Protein AF-A0A938S5Z9-F1 (afdb_monomer)

pLDDT: mean 82.94, std 13.96, range [39.62, 97.19]

Mean predicted aligned error: 6.92 Å

Sequence (128 aa):
MVREAGSERGPRAFHSGWMPPHPTFFCWRALYDEFGGFDPRYRIAGDFEFMLRLIERHGIRVRYVPRPFVRMRVGGRANTLRGIIQGNREIVHAFRANGLEFSSRFFCTKLVRKLRQLVWRPSLNVLP

Structure (mmCIF, N/CA/C/O backbone):
data_AF-A0A938S5Z9-F1
#
_entry.id   AF-A0A938S5Z9-F1
#
loop_
_atom_site.group_PDB
_atom_site.id
_atom_site.type_symbol
_atom_site.label_atom_id
_atom_site.label_alt_id
_atom_site.label_comp_id
_atom_site.label_asym_id
_atom_site.label_entity_id
_atom_site.label_seq_id
_atom_site.pdbx_PDB_ins_code
_atom_site.Cartn_x
_atom_site.Cartn_y
_atom_site.Cartn_z
_atom_site.occupancy
_atom_site.B_iso_or_equiv
_atom_site.auth_seq_id
_atom_site.auth_comp_id
_atom_site.auth_asym_id
_atom_site.auth_atom_id
_atom_site.pdbx_PDB_model_num
ATOM 1 N N . MET A 1 1 ? 15.753 -0.647 -14.477 1.00 39.62 1 MET A N 1
ATOM 2 C CA . MET A 1 1 ? 14.807 -1.683 -14.006 1.00 39.62 1 MET A CA 1
ATOM 3 C C . MET A 1 1 ? 14.863 -1.690 -12.491 1.00 39.62 1 MET A C 1
ATOM 5 O O . MET A 1 1 ? 15.902 -2.047 -11.951 1.00 39.62 1 MET A O 1
ATOM 9 N N . VAL A 1 2 ? 13.815 -1.214 -11.818 1.00 43.62 2 VAL A N 1
ATOM 10 C CA . VAL A 1 2 ? 13.727 -1.324 -10.355 1.00 43.62 2 VAL A CA 1
ATOM 11 C C . VAL A 1 2 ? 13.347 -2.772 -10.058 1.00 43.62 2 VAL A C 1
ATOM 13 O O . VAL A 1 2 ? 12.336 -3.250 -10.565 1.00 43.62 2 VAL A O 1
ATOM 16 N N . ARG A 1 3 ? 14.210 -3.494 -9.341 1.00 52.16 3 ARG A N 1
ATOM 17 C CA . ARG A 1 3 ? 13.968 -4.876 -8.919 1.00 52.16 3 ARG A CA 1
ATOM 18 C C . ARG A 1 3 ? 13.476 -4.831 -7.482 1.00 52.16 3 ARG A C 1
ATOM 20 O O . ARG A 1 3 ? 14.231 -4.447 -6.592 1.00 52.16 3 ARG A O 1
ATOM 27 N N . GLU A 1 4 ? 12.219 -5.184 -7.262 1.00 55.84 4 GLU A N 1
ATOM 28 C CA . GLU A 1 4 ? 11.678 -5.344 -5.916 1.00 55.84 4 GLU A CA 1
ATOM 29 C C . GLU A 1 4 ? 11.596 -6.833 -5.605 1.00 55.84 4 GLU A C 1
ATOM 31 O O . GLU A 1 4 ? 10.858 -7.571 -6.251 1.00 55.84 4 GLU A O 1
ATOM 36 N N . ALA A 1 5 ? 12.392 -7.283 -4.633 1.00 56.00 5 ALA A N 1
ATOM 37 C CA . ALA A 1 5 ? 12.198 -8.598 -4.045 1.00 56.00 5 ALA A CA 1
ATOM 38 C C . ALA A 1 5 ? 10.862 -8.576 -3.291 1.00 56.00 5 ALA A C 1
ATOM 40 O O . ALA A 1 5 ? 10.715 -7.850 -2.300 1.00 56.00 5 ALA A O 1
ATOM 41 N N . GLY A 1 6 ? 9.882 -9.334 -3.782 1.00 60.97 6 GLY A N 1
ATOM 42 C CA . GLY A 1 6 ? 8.685 -9.618 -3.004 1.00 60.97 6 GLY A CA 1
ATOM 43 C C . GLY A 1 6 ? 9.061 -10.449 -1.778 1.00 60.97 6 GLY A C 1
ATOM 44 O O . GLY A 1 6 ? 10.019 -11.217 -1.793 1.00 60.97 6 GLY A O 1
ATOM 45 N N . SER A 1 7 ? 8.347 -10.238 -0.679 1.00 65.94 7 SER A N 1
ATOM 46 C CA . SER A 1 7 ? 8.453 -11.071 0.521 1.00 65.94 7 SER A CA 1
ATOM 47 C C . SER A 1 7 ? 7.062 -11.223 1.101 1.00 65.94 7 SER A C 1
ATOM 49 O O . SER A 1 7 ? 6.287 -10.266 1.065 1.00 65.94 7 SER A O 1
ATOM 51 N N . GLU A 1 8 ? 6.757 -12.407 1.619 1.00 77.31 8 GLU A N 1
ATOM 52 C CA . GLU A 1 8 ? 5.574 -12.624 2.449 1.00 77.31 8 GLU A CA 1
ATOM 53 C C . GLU A 1 8 ? 5.782 -11.883 3.752 1.00 77.31 8 GLU A C 1
ATOM 55 O O . GLU A 1 8 ? 6.812 -12.053 4.409 1.00 77.31 8 GLU A O 1
ATOM 60 N N . ARG A 1 9 ? 4.824 -11.038 4.119 1.00 76.69 9 ARG A N 1
ATOM 61 C CA . ARG A 1 9 ? 4.812 -10.424 5.437 1.00 76.69 9 ARG A CA 1
ATOM 62 C C . ARG A 1 9 ? 3.389 -10.379 5.956 1.00 76.69 9 ARG A C 1
ATOM 64 O O . ARG A 1 9 ? 2.446 -10.203 5.189 1.00 76.69 9 ARG A O 1
ATOM 71 N N . GLY A 1 10 ? 3.271 -10.591 7.258 1.00 70.00 10 GLY A N 1
ATOM 72 C CA . GLY A 1 10 ? 2.006 -10.510 7.968 1.00 70.00 10 GLY A CA 1
ATOM 73 C C . GLY A 1 10 ? 1.666 -9.083 8.404 1.00 70.00 10 GLY A C 1
ATOM 74 O O . GLY A 1 10 ? 2.331 -8.126 7.991 1.00 70.00 10 GLY A O 1
ATOM 75 N N . PRO A 1 11 ? 0.663 -8.957 9.284 1.00 71.50 11 PRO A N 1
ATOM 76 C CA . PRO A 1 11 ? 0.295 -7.693 9.906 1.00 71.50 11 PRO A CA 1
ATOM 77 C C . PRO A 1 11 ? 1.493 -7.002 10.582 1.00 71.50 11 PRO A C 1
ATOM 79 O O . PRO A 1 11 ? 2.442 -7.649 11.029 1.00 71.50 11 PRO A O 1
ATOM 82 N N . ARG A 1 12 ? 1.435 -5.676 10.677 1.00 82.31 12 ARG A N 1
ATOM 83 C CA . ARG A 1 12 ? 2.447 -4.686 11.085 1.00 82.31 12 ARG A CA 1
ATOM 84 C C . ARG A 1 12 ? 3.555 -4.407 10.074 1.00 82.31 12 ARG A C 1
ATOM 86 O O . ARG A 1 12 ? 4.331 -3.463 10.261 1.00 82.31 12 ARG A O 1
ATOM 93 N N . ALA A 1 13 ? 3.652 -5.174 8.995 1.00 82.56 13 ALA A N 1
ATOM 94 C CA . ALA A 1 13 ? 4.693 -4.977 7.999 1.00 82.56 13 ALA A CA 1
ATOM 95 C C . ALA A 1 13 ? 4.572 -3.625 7.284 1.00 82.56 13 ALA A C 1
ATOM 97 O O . ALA A 1 13 ? 5.600 -2.983 7.029 1.00 82.56 13 ALA A O 1
ATOM 98 N N . PHE A 1 14 ? 3.355 -3.142 7.025 1.00 86.25 14 PHE A N 1
ATOM 99 C CA . PHE A 1 14 ? 3.141 -1.849 6.377 1.00 86.25 14 PHE A CA 1
ATOM 100 C C . PHE A 1 14 ? 3.679 -0.694 7.222 1.00 86.25 14 PHE A C 1
ATOM 102 O O . PHE A 1 14 ? 4.277 0.223 6.668 1.00 86.25 14 PHE A O 1
ATOM 109 N N . HIS A 1 15 ? 3.600 -0.768 8.555 1.00 82.88 15 HIS A N 1
ATOM 110 C CA . HIS A 1 15 ? 4.145 0.258 9.460 1.00 82.88 15 HIS A CA 1
ATOM 111 C C . HIS A 1 15 ? 5.675 0.404 9.348 1.00 82.88 15 HIS A C 1
ATOM 113 O O . HIS A 1 15 ? 6.238 1.448 9.678 1.00 82.88 15 HIS A O 1
ATOM 119 N N . SER A 1 16 ? 6.358 -0.631 8.847 1.00 79.88 16 SER A N 1
ATOM 120 C CA . SER A 1 16 ? 7.808 -0.650 8.610 1.00 79.88 16 SER A CA 1
ATOM 121 C C . SER A 1 16 ? 8.218 -0.234 7.189 1.00 79.88 16 SER A C 1
ATOM 123 O O . SER A 1 16 ? 9.359 -0.466 6.781 1.00 79.88 16 SER A O 1
ATOM 125 N N . GLY A 1 17 ? 7.297 0.340 6.406 1.00 80.19 17 GLY A N 1
ATOM 126 C CA . GLY A 1 17 ? 7.573 0.747 5.027 1.00 80.19 17 GLY A CA 1
ATOM 127 C C . GLY A 1 17 ? 7.543 -0.408 4.026 1.00 80.19 17 GLY A C 1
ATOM 128 O O . GLY A 1 17 ? 8.134 -0.306 2.948 1.00 80.19 17 GLY A O 1
ATOM 129 N N . TRP A 1 18 ? 6.915 -1.536 4.371 1.00 83.31 18 TRP A N 1
ATOM 130 C CA . TRP A 1 18 ? 6.643 -2.581 3.392 1.00 83.31 18 TRP A CA 1
ATOM 131 C C . TRP A 1 18 ? 5.496 -2.157 2.480 1.00 83.31 18 TRP A C 1
ATOM 133 O O . TRP A 1 18 ? 4.465 -1.673 2.934 1.00 83.31 18 TRP A O 1
ATOM 143 N N . MET A 1 19 ? 5.712 -2.343 1.185 1.00 84.56 19 MET A N 1
ATOM 144 C CA . MET A 1 19 ? 4.711 -2.184 0.147 1.00 84.56 19 MET A CA 1
ATOM 145 C C . MET A 1 19 ? 4.802 -3.457 -0.692 1.00 84.56 19 MET A C 1
ATOM 147 O O . MET A 1 19 ? 5.884 -3.726 -1.232 1.00 84.56 19 MET A O 1
ATOM 151 N N . PRO A 1 20 ? 3.753 -4.295 -0.721 1.00 83.69 20 PRO A N 1
ATOM 152 C CA . PRO A 1 20 ? 3.761 -5.482 -1.558 1.00 83.69 20 PRO A CA 1
ATOM 153 C C . PRO A 1 20 ? 3.927 -5.081 -3.033 1.00 83.69 20 PRO A C 1
ATOM 155 O O . PRO A 1 20 ? 3.530 -3.973 -3.407 1.00 83.69 20 PRO A O 1
ATOM 158 N N . PRO A 1 21 ? 4.491 -5.953 -3.887 1.00 83.50 21 PRO A N 1
ATOM 159 C CA . PRO A 1 21 ? 4.525 -5.729 -5.328 1.00 83.50 21 PRO A CA 1
ATOM 160 C C . PRO A 1 21 ? 3.105 -5.620 -5.918 1.00 83.50 21 PRO A C 1
ATOM 162 O O . PRO A 1 21 ? 2.512 -6.600 -6.361 1.00 83.50 21 PRO A O 1
ATOM 165 N N . HIS A 1 22 ? 2.574 -4.397 -5.933 1.00 84.12 22 HIS A N 1
ATOM 166 C CA . HIS A 1 22 ? 1.232 -4.041 -6.400 1.00 84.12 22 HIS A CA 1
ATOM 167 C C . HIS A 1 22 ? 0.820 -4.559 -7.796 1.00 84.12 22 HIS A C 1
ATOM 169 O O . HIS A 1 22 ? -0.347 -4.909 -7.943 1.00 84.12 22 HIS A O 1
ATOM 175 N N . PRO A 1 23 ? 1.690 -4.699 -8.825 1.00 85.75 23 PRO A N 1
ATOM 176 C CA . PRO A 1 23 ? 1.246 -5.126 -10.156 1.00 85.75 23 PRO A CA 1
ATOM 177 C C . PRO A 1 23 ? 1.016 -6.636 -10.243 1.00 85.75 23 PRO A C 1
ATOM 179 O O . PRO A 1 23 ? 0.530 -7.128 -11.255 1.00 85.75 23 PRO A O 1
ATOM 182 N N . THR A 1 24 ? 1.434 -7.376 -9.219 1.00 89.31 24 THR A N 1
ATOM 183 C CA . THR A 1 24 ? 1.335 -8.836 -9.136 1.00 89.31 24 THR A CA 1
ATOM 184 C C . THR A 1 24 ? 0.607 -9.255 -7.862 1.00 89.31 24 THR A C 1
ATOM 186 O O . THR A 1 24 ? 0.855 -10.337 -7.332 1.00 89.31 24 THR A O 1
ATOM 189 N N . PHE A 1 25 ? -0.244 -8.377 -7.330 1.00 91.75 25 PHE A N 1
ATOM 190 C CA . PHE A 1 25 ? -1.137 -8.699 -6.231 1.00 91.75 25 PHE A CA 1
ATOM 191 C C . PHE A 1 25 ? -2.448 -9.239 -6.806 1.00 91.75 25 PHE A C 1
ATOM 193 O O . PHE A 1 25 ? -3.153 -8.536 -7.527 1.00 91.75 25 PHE A O 1
ATOM 200 N N . PHE A 1 26 ? -2.765 -10.491 -6.486 1.00 92.44 26 PHE A N 1
ATOM 201 C CA . PHE A 1 26 ? -4.000 -11.152 -6.897 1.00 92.44 26 PHE A CA 1
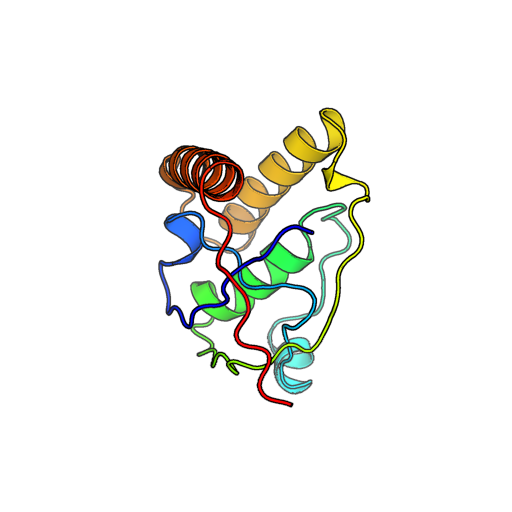ATOM 202 C C . PHE A 1 26 ? -4.768 -11.586 -5.655 1.00 92.44 26 PHE A C 1
ATOM 204 O O . PHE A 1 26 ? -4.176 -12.083 -4.697 1.00 92.44 26 PHE A O 1
ATOM 211 N N . CYS A 1 27 ? -6.085 -11.407 -5.671 1.00 94.06 27 CYS A N 1
ATOM 212 C CA . CYS A 1 27 ? -6.952 -11.808 -4.575 1.00 94.06 27 CYS A CA 1
ATOM 213 C C . CYS A 1 27 ? -8.320 -12.261 -5.107 1.00 94.06 27 CYS A C 1
ATOM 215 O O . CYS A 1 27 ? -8.660 -12.016 -6.267 1.00 94.06 27 CYS A O 1
ATOM 217 N N . TRP A 1 28 ? -9.076 -12.980 -4.279 1.00 95.69 28 TRP A N 1
ATOM 218 C CA . TRP A 1 28 ? -10.389 -13.503 -4.652 1.00 95.69 28 TRP A CA 1
ATOM 219 C C . TRP A 1 28 ? -11.405 -12.376 -4.839 1.00 95.69 28 TRP A C 1
ATOM 221 O O . TRP A 1 28 ? -11.402 -11.411 -4.078 1.00 95.69 28 TRP A O 1
ATOM 231 N N . ARG A 1 29 ? -12.335 -12.543 -5.789 1.00 96.12 29 ARG A N 1
ATOM 232 C CA . ARG A 1 29 ? -13.457 -11.608 -5.993 1.00 96.12 29 ARG A CA 1
ATOM 233 C C . ARG A 1 29 ? -14.231 -11.345 -4.699 1.00 96.12 29 ARG A C 1
ATOM 235 O O . ARG A 1 29 ? -14.523 -10.195 -4.413 1.00 96.12 29 ARG A O 1
ATOM 242 N N . ALA A 1 30 ? -14.457 -12.386 -3.897 1.00 97.19 30 ALA A N 1
ATOM 243 C CA . ALA A 1 30 ? -15.158 -12.282 -2.620 1.00 97.19 30 ALA A CA 1
ATOM 244 C C . ALA A 1 30 ? -14.569 -11.206 -1.689 1.00 97.19 30 ALA A C 1
ATOM 246 O O . ALA A 1 30 ? -15.315 -10.553 -0.978 1.00 97.19 30 ALA A O 1
ATOM 247 N N . LEU A 1 31 ? -13.255 -10.950 -1.741 1.00 96.69 31 LEU A N 1
ATOM 248 C CA . LEU A 1 31 ? -12.622 -9.911 -0.923 1.00 96.69 31 LEU A CA 1
ATOM 249 C C . LEU A 1 31 ? -12.964 -8.492 -1.401 1.00 96.69 31 LEU A C 1
ATOM 251 O O . LEU A 1 31 ? -13.018 -7.577 -0.586 1.00 96.69 31 LEU A O 1
ATOM 255 N N . TYR A 1 32 ? -13.208 -8.300 -2.700 1.00 96.19 32 TYR A N 1
ATOM 256 C CA . TYR A 1 32 ? -13.727 -7.034 -3.226 1.00 96.19 32 TYR A CA 1
ATOM 257 C C . TYR A 1 32 ? -15.183 -6.821 -2.817 1.00 96.19 32 TYR A C 1
ATOM 259 O O . TYR A 1 32 ? -15.561 -5.697 -2.497 1.00 96.19 32 TYR A O 1
ATOM 267 N N . ASP A 1 33 ? -15.979 -7.889 -2.831 1.00 96.06 33 ASP A N 1
ATOM 268 C CA . ASP A 1 33 ? -17.395 -7.830 -2.470 1.00 96.06 33 ASP A CA 1
ATOM 269 C C . ASP A 1 33 ? -17.564 -7.593 -0.957 1.00 96.06 33 ASP A C 1
ATOM 271 O O . ASP A 1 33 ? -18.411 -6.806 -0.544 1.00 96.06 33 ASP A O 1
ATOM 275 N N . GLU A 1 34 ? -16.713 -8.214 -0.135 1.00 97.12 34 GLU A N 1
ATOM 276 C CA . GLU A 1 34 ? -16.745 -8.109 1.327 1.00 97.12 34 GLU A CA 1
ATOM 277 C C . GLU A 1 34 ? -16.117 -6.805 1.848 1.00 97.12 34 GLU A C 1
ATOM 279 O O . GLU A 1 34 ? -1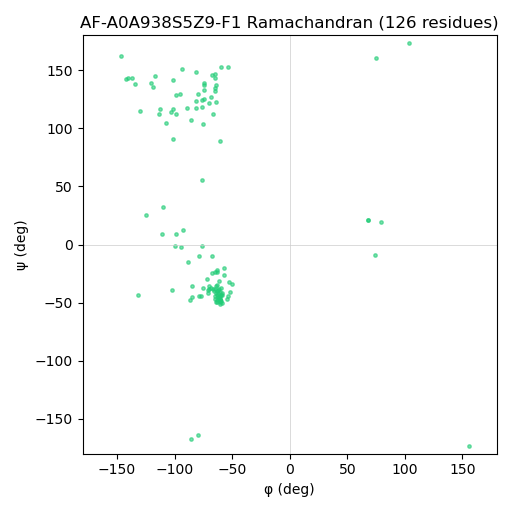6.685 -6.147 2.719 1.00 97.12 34 GLU A O 1
ATOM 284 N N . PHE A 1 35 ? -14.959 -6.397 1.314 1.00 96.25 35 PHE A N 1
ATOM 285 C CA . PHE A 1 35 ? -14.182 -5.260 1.835 1.00 96.25 35 PHE A CA 1
ATOM 286 C C . PHE A 1 35 ? -14.165 -4.037 0.911 1.00 96.25 35 PHE A C 1
ATOM 288 O O . PHE A 1 35 ? -13.417 -3.084 1.156 1.00 96.25 35 PHE A O 1
ATOM 295 N N . GLY A 1 36 ? -14.976 -4.050 -0.146 1.00 95.75 36 GLY A N 1
ATOM 296 C CA . GLY A 1 36 ? -15.088 -2.981 -1.133 1.00 95.75 36 GLY A CA 1
ATOM 297 C C . GLY A 1 36 ? -13.911 -2.914 -2.110 1.00 95.75 36 GLY A C 1
ATOM 298 O O . GLY A 1 36 ? -12.811 -3.400 -1.846 1.00 95.75 36 GLY A O 1
ATOM 299 N N . GLY A 1 37 ? -14.133 -2.256 -3.251 1.00 95.62 37 GLY A N 1
ATOM 300 C CA . GLY A 1 37 ? -13.116 -2.037 -4.283 1.00 95.62 37 GLY A CA 1
ATOM 301 C C . GLY A 1 37 ? -12.140 -0.891 -4.000 1.00 95.62 37 GLY A C 1
ATOM 302 O O . GLY A 1 37 ? -12.020 -0.396 -2.879 1.00 95.62 37 GLY A O 1
ATOM 303 N N . PHE A 1 38 ? -11.426 -0.458 -5.042 1.00 95.75 38 PHE A N 1
ATOM 304 C CA . PHE A 1 38 ? -10.533 0.698 -4.955 1.00 95.75 38 PHE A CA 1
ATOM 305 C C . PHE A 1 38 ? -11.319 1.977 -4.683 1.00 95.75 38 PHE A C 1
ATOM 307 O O . PHE A 1 38 ? -12.319 2.255 -5.346 1.00 95.75 38 PHE A O 1
ATOM 314 N N . ASP A 1 39 ? -10.826 2.784 -3.751 1.00 95.19 39 ASP A N 1
ATOM 315 C CA . ASP A 1 39 ? -11.404 4.091 -3.480 1.00 95.19 39 ASP A CA 1
ATOM 316 C C . ASP A 1 39 ? -10.882 5.129 -4.501 1.00 95.19 39 ASP A C 1
ATOM 318 O O . ASP A 1 39 ? -9.677 5.411 -4.542 1.00 95.19 39 ASP A O 1
ATOM 322 N N . PRO A 1 40 ? -11.763 5.737 -5.322 1.00 94.50 40 PRO A N 1
ATOM 323 C CA . PRO A 1 40 ? -11.369 6.659 -6.388 1.00 94.50 40 PRO A CA 1
ATOM 324 C C . PRO A 1 40 ? -10.776 7.983 -5.880 1.00 94.50 40 PRO A C 1
ATOM 326 O O . PRO A 1 40 ? -10.233 8.760 -6.670 1.00 94.50 40 PRO A O 1
ATOM 329 N N . ARG A 1 41 ? -10.855 8.266 -4.572 1.00 94.56 41 ARG A N 1
ATOM 330 C CA . ARG A 1 41 ? -10.218 9.440 -3.956 1.00 94.56 41 ARG A CA 1
ATOM 331 C C . ARG A 1 41 ? -8.691 9.341 -3.973 1.00 94.56 41 ARG A C 1
ATOM 333 O O . ARG A 1 41 ? -8.020 10.375 -3.969 1.00 94.56 41 ARG A O 1
ATOM 340 N N . TYR A 1 42 ? -8.137 8.129 -4.027 1.00 95.00 42 TYR A N 1
ATOM 341 C CA . TYR A 1 42 ? -6.696 7.898 -4.097 1.00 95.00 42 TYR A CA 1
ATOM 342 C C . TYR A 1 42 ? -6.217 7.957 -5.548 1.00 95.00 42 TYR A C 1
ATOM 344 O O . TYR A 1 42 ? -6.462 7.053 -6.345 1.00 95.00 42 TYR A O 1
ATOM 352 N N . ARG A 1 43 ? -5.507 9.029 -5.911 1.00 93.31 43 ARG A N 1
ATOM 353 C CA . ARG A 1 43 ? -5.036 9.246 -7.289 1.00 93.31 43 ARG A CA 1
ATOM 354 C C . ARG A 1 43 ? -3.681 8.615 -7.579 1.00 93.31 43 ARG A C 1
ATOM 356 O O . ARG A 1 43 ? -3.274 8.570 -8.742 1.00 93.31 43 ARG A O 1
ATOM 363 N N . ILE A 1 44 ? -2.948 8.225 -6.540 1.00 92.25 44 ILE A N 1
ATOM 364 C CA . ILE A 1 44 ? -1.600 7.666 -6.636 1.00 92.25 44 ILE A CA 1
ATOM 365 C C . ILE A 1 44 ? -1.476 6.388 -5.809 1.00 92.25 44 ILE A C 1
ATOM 367 O O . ILE A 1 44 ? -0.885 5.441 -6.306 1.00 92.25 44 ILE A O 1
ATOM 371 N N . ALA A 1 45 ? -2.005 6.358 -4.585 1.00 93.69 45 ALA A N 1
ATOM 372 C CA . ALA A 1 45 ? -1.775 5.278 -3.621 1.00 93.69 45 ALA A CA 1
ATOM 373 C C . ALA A 1 45 ? -3.023 4.408 -3.364 1.00 93.69 45 ALA A C 1
ATOM 375 O O . ALA A 1 45 ? -3.227 3.935 -2.245 1.00 93.69 45 ALA A O 1
ATOM 376 N N . GLY A 1 46 ? -3.889 4.229 -4.367 1.00 94.75 46 GLY A N 1
ATOM 377 C CA . GLY A 1 46 ? -5.118 3.431 -4.224 1.00 94.75 46 GLY A CA 1
ATOM 378 C C . GLY A 1 46 ? -4.849 1.932 -4.086 1.00 94.75 46 GLY A C 1
ATOM 379 O O . GLY A 1 46 ? -5.495 1.242 -3.307 1.00 94.75 46 GLY A O 1
ATOM 380 N N . ASP A 1 47 ? -3.833 1.439 -4.783 1.00 94.38 47 ASP A N 1
ATOM 381 C CA . ASP A 1 47 ? -3.263 0.101 -4.623 1.00 94.38 47 ASP A CA 1
ATOM 382 C C . ASP A 1 47 ? -2.69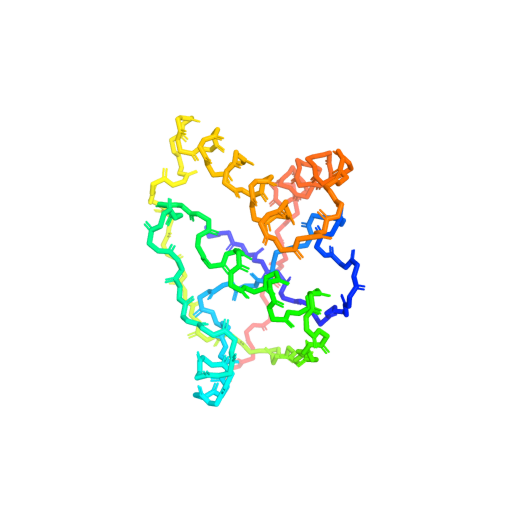7 -0.134 -3.221 1.00 94.38 47 ASP A C 1
ATOM 384 O O . ASP A 1 47 ? -2.962 -1.167 -2.605 1.00 94.38 47 ASP A O 1
ATOM 388 N N . PHE A 1 48 ? -1.960 0.845 -2.695 1.00 94.12 48 PHE A N 1
ATOM 389 C CA . PHE A 1 48 ? -1.454 0.814 -1.332 1.00 94.12 48 PHE A CA 1
ATOM 390 C C . PHE A 1 48 ? -2.595 0.739 -0.320 1.00 94.12 48 PHE A C 1
ATOM 392 O O . PHE A 1 48 ? -2.548 -0.107 0.569 1.00 94.12 48 PHE A O 1
ATOM 399 N N . GLU A 1 49 ? -3.608 1.601 -0.450 1.00 96.12 49 GLU A N 1
ATOM 400 C CA . GLU A 1 49 ? -4.755 1.605 0.458 1.00 96.12 49 GLU A CA 1
ATOM 401 C C . GLU A 1 49 ? -5.500 0.274 0.433 1.00 96.12 49 GLU A C 1
ATOM 403 O O . GLU A 1 49 ? -5.745 -0.296 1.494 1.00 96.12 49 GLU A O 1
ATOM 408 N N . PHE A 1 50 ? -5.778 -0.260 -0.755 1.00 96.19 50 PHE A N 1
ATOM 409 C CA . PHE A 1 50 ? -6.485 -1.526 -0.897 1.00 96.19 50 PHE A CA 1
ATOM 410 C C . PHE A 1 50 ? -5.721 -2.680 -0.232 1.00 96.19 50 PHE A C 1
ATOM 412 O O . PHE A 1 50 ? -6.281 -3.429 0.569 1.00 96.19 50 PHE A O 1
ATOM 419 N N . MET A 1 51 ? -4.413 -2.797 -0.491 1.00 95.00 51 MET A N 1
ATOM 420 C CA . MET A 1 51 ? -3.585 -3.833 0.135 1.00 95.00 51 MET A CA 1
ATOM 421 C C . MET A 1 51 ? -3.439 -3.630 1.651 1.00 95.00 51 MET A C 1
ATOM 423 O O . MET A 1 51 ? -3.456 -4.610 2.393 1.00 95.00 51 MET A O 1
ATOM 427 N N . LEU A 1 52 ? -3.321 -2.381 2.120 1.00 95.06 52 LEU A N 1
ATOM 428 C CA . LEU A 1 52 ? -3.291 -2.046 3.546 1.00 95.06 52 LEU A CA 1
ATOM 429 C C . LEU A 1 52 ? -4.590 -2.498 4.226 1.00 95.06 52 LEU A C 1
ATOM 431 O O . LEU A 1 52 ? -4.545 -3.171 5.253 1.00 95.06 52 LEU A O 1
ATOM 435 N N . ARG A 1 53 ? -5.744 -2.176 3.635 1.00 96.00 53 ARG A N 1
ATOM 436 C CA . ARG A 1 53 ? -7.058 -2.562 4.154 1.00 96.00 53 ARG A CA 1
ATOM 437 C C . ARG A 1 53 ? -7.187 -4.080 4.261 1.00 96.00 53 ARG A C 1
ATOM 439 O O . ARG A 1 53 ? -7.513 -4.590 5.328 1.00 96.00 53 ARG A O 1
ATOM 446 N N . LEU A 1 54 ? -6.871 -4.819 3.201 1.00 95.19 54 LEU A N 1
ATOM 447 C CA . LEU A 1 54 ? -6.982 -6.279 3.231 1.00 95.19 54 LEU A CA 1
ATOM 448 C C . LEU A 1 54 ? -6.017 -6.921 4.242 1.00 95.19 54 LEU A C 1
ATOM 450 O O . LEU A 1 54 ? -6.427 -7.751 5.050 1.00 95.19 54 LEU A O 1
ATOM 454 N N . ILE A 1 55 ? -4.737 -6.551 4.217 1.00 93.81 55 ILE A N 1
ATOM 455 C CA . ILE A 1 55 ? -3.695 -7.285 4.951 1.00 93.81 55 ILE A CA 1
ATOM 456 C C . ILE A 1 55 ? -3.592 -6.826 6.407 1.00 93.81 55 ILE A C 1
ATOM 458 O O . ILE A 1 55 ? -3.496 -7.659 7.305 1.00 93.81 55 ILE A O 1
ATOM 462 N N . GLU A 1 56 ? -3.598 -5.515 6.655 1.00 92.62 56 GLU A N 1
ATOM 463 C CA . GLU A 1 56 ? -3.398 -4.965 8.002 1.00 92.62 56 GLU A CA 1
ATOM 464 C C . GLU A 1 56 ? -4.703 -4.869 8.781 1.00 92.62 56 GLU A C 1
ATOM 466 O O . GLU A 1 56 ? -4.765 -5.304 9.928 1.00 92.62 56 GLU A O 1
ATOM 471 N N . ARG A 1 57 ? -5.759 -4.321 8.167 1.00 93.75 57 ARG A N 1
ATOM 472 C CA . ARG A 1 57 ? -7.040 -4.129 8.861 1.00 93.75 57 ARG A CA 1
ATOM 473 C C . ARG A 1 57 ? -7.832 -5.431 8.976 1.00 93.75 57 ARG A C 1
ATOM 475 O O . ARG A 1 57 ? -8.358 -5.712 10.047 1.00 93.75 57 ARG A O 1
ATOM 482 N N . HIS A 1 58 ? -7.915 -6.214 7.900 1.00 94.19 58 HIS A N 1
ATOM 483 C CA . HIS A 1 58 ? -8.707 -7.453 7.869 1.00 94.19 58 HIS A CA 1
ATOM 484 C C . HIS A 1 58 ? -7.882 -8.733 8.067 1.00 94.19 58 HIS A C 1
ATOM 486 O O . HIS A 1 58 ? -8.442 -9.825 8.112 1.00 94.19 58 HIS A O 1
ATOM 492 N N . GLY A 1 59 ? -6.557 -8.627 8.221 1.00 92.75 59 GLY A N 1
ATOM 493 C CA . GLY A 1 59 ? -5.703 -9.770 8.551 1.00 92.75 59 GLY A CA 1
ATOM 494 C C . GLY A 1 59 ? -5.591 -10.821 7.442 1.00 92.75 59 GLY A C 1
ATOM 495 O O . GLY A 1 59 ? -5.247 -11.973 7.725 1.00 92.75 59 GLY A O 1
ATOM 496 N N . ILE A 1 60 ? -5.875 -10.456 6.186 1.00 93.25 60 ILE A N 1
ATOM 497 C CA . ILE A 1 60 ? -5.781 -11.378 5.053 1.00 93.25 60 ILE A CA 1
ATOM 498 C C . ILE A 1 60 ? -4.327 -11.811 4.866 1.00 93.25 60 ILE A C 1
ATOM 500 O O . ILE A 1 60 ? -3.419 -11.001 4.664 1.00 93.25 60 ILE A O 1
ATOM 504 N N . ARG A 1 61 ? -4.103 -13.126 4.923 1.00 90.44 61 ARG A N 1
ATOM 505 C CA . ARG A 1 61 ? -2.779 -13.720 4.728 1.00 90.44 61 ARG A CA 1
ATOM 506 C C . ARG A 1 61 ? -2.403 -13.680 3.254 1.00 90.44 61 ARG A C 1
ATOM 508 O O . ARG A 1 61 ? -3.209 -14.017 2.390 1.00 90.44 61 ARG A O 1
ATOM 515 N N . VAL A 1 62 ? -1.152 -13.330 2.979 1.00 90.81 62 VAL A N 1
ATOM 516 C CA . VAL A 1 62 ? -0.607 -13.285 1.620 1.00 90.81 62 VAL A CA 1
ATOM 517 C C . VAL A 1 62 ? 0.526 -14.280 1.454 1.00 90.81 62 VAL A C 1
ATOM 519 O O . VAL A 1 62 ? 1.315 -14.493 2.372 1.00 90.81 62 VAL A O 1
ATOM 522 N N . ARG A 1 63 ? 0.615 -14.857 0.254 1.00 90.00 63 ARG A N 1
ATOM 523 C CA . ARG A 1 63 ? 1.678 -15.774 -0.152 1.00 90.00 63 ARG A CA 1
ATOM 524 C C . ARG A 1 63 ? 2.434 -15.188 -1.343 1.00 90.00 63 ARG A C 1
ATOM 526 O O . ARG A 1 63 ?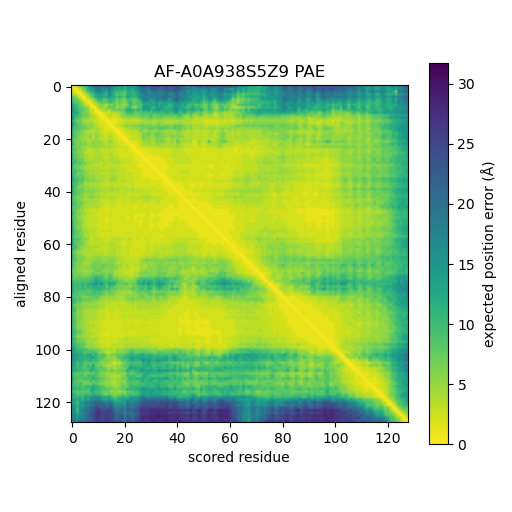 1.826 -14.683 -2.283 1.00 90.00 63 ARG A O 1
ATOM 533 N N . TYR A 1 64 ? 3.754 -15.252 -1.303 1.00 89.19 64 TYR A N 1
ATOM 534 C CA . TYR A 1 64 ? 4.664 -14.806 -2.339 1.00 89.19 64 TYR A CA 1
ATOM 535 C C . TYR A 1 64 ? 5.014 -16.002 -3.204 1.00 89.19 64 TYR A C 1
ATOM 537 O O . TYR A 1 64 ? 5.441 -17.051 -2.726 1.00 89.19 64 TYR A O 1
ATOM 545 N N . VAL A 1 65 ? 4.873 -15.820 -4.507 1.00 88.44 65 VAL A N 1
ATOM 546 C CA . VAL A 1 65 ? 5.323 -16.805 -5.477 1.00 88.44 65 VAL A CA 1
ATOM 547 C C . VAL A 1 65 ? 6.656 -16.305 -6.034 1.00 88.44 65 VAL A C 1
ATOM 549 O O . VAL A 1 65 ? 6.668 -15.240 -6.655 1.00 88.44 65 VAL A O 1
ATOM 552 N N . PRO A 1 66 ? 7.779 -17.022 -5.827 1.00 85.94 66 PRO A N 1
ATOM 553 C CA . PRO A 1 66 ? 9.112 -16.587 -6.246 1.00 85.94 66 PRO A CA 1
ATOM 554 C C . PRO A 1 66 ? 9.320 -16.773 -7.758 1.00 85.94 66 PRO A C 1
ATOM 556 O O . PRO A 1 66 ? 10.255 -17.435 -8.199 1.00 85.94 66 PRO A O 1
ATOM 559 N N . ARG A 1 67 ? 8.431 -16.188 -8.567 1.00 83.94 67 ARG A N 1
ATOM 560 C CA . ARG A 1 67 ? 8.458 -16.222 -10.030 1.00 83.94 67 ARG A CA 1
ATOM 561 C C . ARG A 1 67 ? 8.205 -14.818 -10.585 1.00 83.94 67 ARG A C 1
ATOM 563 O O . ARG A 1 67 ? 7.331 -14.115 -10.080 1.00 83.94 67 ARG A O 1
ATOM 570 N N . PRO A 1 68 ? 8.931 -14.383 -11.626 1.00 82.62 68 PRO A N 1
ATOM 571 C CA . PRO A 1 68 ? 8.610 -13.135 -12.300 1.00 82.62 68 PRO A CA 1
ATOM 572 C C . PRO A 1 68 ? 7.299 -13.279 -13.088 1.00 82.62 68 PRO A C 1
ATOM 574 O O . PRO A 1 68 ? 7.203 -14.120 -13.977 1.00 82.62 68 PRO A O 1
ATOM 577 N N . PHE A 1 69 ? 6.309 -12.437 -12.783 1.00 84.06 69 PHE A N 1
ATOM 578 C CA . PHE A 1 69 ? 5.051 -12.361 -13.543 1.00 84.06 69 PHE A CA 1
ATOM 579 C C . PHE A 1 69 ? 5.007 -11.159 -14.490 1.00 84.06 69 PHE A C 1
ATOM 581 O O . PHE A 1 69 ? 4.507 -11.263 -15.604 1.00 84.06 69 PHE A O 1
ATOM 588 N N . VAL A 1 70 ? 5.521 -10.003 -14.054 1.00 85.69 70 VAL A N 1
ATOM 589 C CA . VAL A 1 70 ? 5.357 -8.724 -14.761 1.00 85.69 70 VAL A CA 1
ATOM 590 C C . VAL A 1 70 ? 6.671 -7.948 -14.793 1.00 85.69 70 VAL A C 1
ATOM 592 O O . VAL A 1 70 ? 7.428 -7.917 -13.822 1.00 85.69 70 VAL A O 1
ATOM 595 N N . ARG A 1 71 ? 6.920 -7.256 -15.912 1.00 83.12 71 ARG A N 1
ATOM 596 C CA . ARG A 1 71 ? 7.997 -6.270 -16.060 1.00 83.12 71 ARG A CA 1
ATOM 597 C C . ARG A 1 71 ? 7.412 -4.858 -16.104 1.00 83.12 71 ARG A C 1
ATOM 599 O O . ARG A 1 71 ? 6.897 -4.433 -17.134 1.00 83.12 71 ARG A O 1
ATOM 606 N N . MET A 1 72 ? 7.543 -4.103 -15.013 1.00 80.44 72 MET A N 1
ATOM 607 C CA . MET A 1 72 ? 7.128 -2.696 -14.988 1.00 80.44 72 MET A CA 1
ATOM 608 C C . MET A 1 72 ? 8.106 -1.789 -15.746 1.00 80.44 72 MET A C 1
ATOM 610 O O . MET A 1 72 ? 9.330 -1.917 -15.624 1.00 80.44 72 MET A O 1
ATOM 614 N N . ARG A 1 73 ? 7.560 -0.825 -16.495 1.00 82.12 73 ARG A N 1
ATOM 615 C CA . ARG A 1 73 ? 8.330 0.267 -17.107 1.00 82.12 73 ARG A CA 1
ATOM 616 C C . ARG A 1 73 ? 8.577 1.372 -16.079 1.00 82.12 73 ARG A C 1
ATOM 618 O O . ARG A 1 73 ? 7.767 1.593 -15.186 1.00 82.12 73 ARG A O 1
ATOM 625 N N . VAL A 1 74 ? 9.705 2.069 -16.205 1.00 78.44 74 VAL A N 1
ATOM 626 C CA . VAL A 1 74 ? 9.994 3.249 -15.378 1.00 78.44 74 VAL A CA 1
ATOM 627 C C . VAL A 1 74 ? 9.170 4.418 -15.914 1.00 78.44 74 VAL A C 1
ATOM 629 O O . VAL A 1 74 ? 9.251 4.726 -17.098 1.00 78.44 74 VAL A O 1
ATOM 632 N N . GLY A 1 75 ? 8.365 5.046 -15.061 1.00 76.88 75 GLY A N 1
ATOM 633 C CA . GLY A 1 75 ? 7.478 6.146 -15.442 1.00 76.88 75 GLY A CA 1
ATOM 634 C C . GLY A 1 75 ? 6.294 6.282 -14.484 1.00 76.88 75 GLY A C 1
ATOM 635 O O . GLY A 1 75 ? 6.233 5.593 -13.467 1.00 76.88 75 GLY A O 1
ATOM 636 N N . GLY A 1 76 ? 5.355 7.166 -14.817 1.00 80.75 76 GLY A N 1
ATOM 637 C CA . GLY A 1 76 ? 4.082 7.300 -14.107 1.00 80.75 76 GLY A CA 1
ATOM 638 C C . GLY A 1 76 ? 3.985 8.508 -13.174 1.00 80.75 76 GLY A C 1
ATOM 639 O O . GLY A 1 76 ? 4.944 9.244 -12.936 1.00 80.75 76 GLY A O 1
ATOM 640 N N . ARG A 1 77 ? 2.777 8.713 -12.639 1.00 77.81 77 ARG A N 1
ATOM 641 C CA . ARG A 1 77 ? 2.401 9.905 -11.856 1.00 77.81 77 ARG A CA 1
ATOM 642 C C . ARG A 1 77 ? 3.236 10.069 -10.582 1.00 77.81 77 ARG A C 1
ATOM 644 O O . ARG A 1 77 ? 3.538 11.196 -10.196 1.00 77.81 77 ARG A O 1
ATOM 651 N N . ALA A 1 78 ? 3.669 8.958 -9.986 1.00 75.75 78 ALA A N 1
ATOM 652 C CA . ALA A 1 78 ? 4.475 8.920 -8.767 1.00 75.75 78 ALA A CA 1
ATOM 653 C C . ALA A 1 78 ? 5.967 9.278 -8.959 1.00 75.75 78 ALA A C 1
ATOM 655 O O . ALA A 1 78 ? 6.696 9.310 -7.974 1.00 75.75 78 ALA A O 1
ATOM 656 N N . ASN A 1 79 ? 6.433 9.565 -10.184 1.00 80.19 79 ASN A N 1
ATOM 657 C CA . ASN A 1 79 ? 7.837 9.937 -10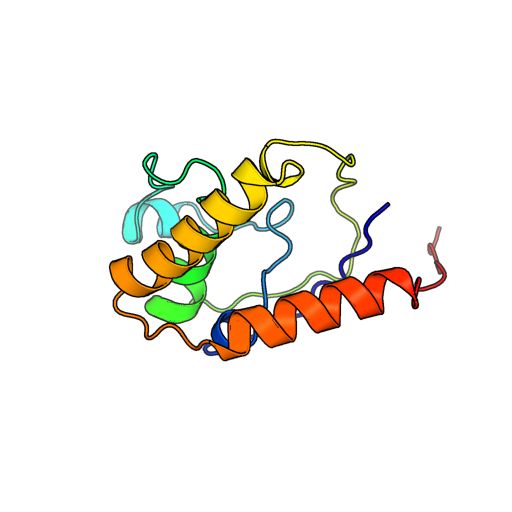.446 1.00 80.19 79 ASN A CA 1
ATOM 658 C C . ASN A 1 79 ? 8.094 11.448 -10.477 1.00 80.19 79 ASN A C 1
ATOM 660 O O . ASN A 1 79 ? 9.229 11.878 -10.658 1.00 80.19 79 ASN A O 1
ATOM 664 N N . THR A 1 80 ? 7.056 12.264 -10.307 1.00 86.94 80 THR A N 1
ATOM 665 C CA . THR A 1 80 ? 7.201 13.720 -10.176 1.00 86.94 80 THR A CA 1
ATOM 666 C C . THR A 1 80 ? 7.294 14.103 -8.701 1.00 86.94 80 THR A C 1
ATOM 668 O O . THR A 1 80 ? 6.683 13.442 -7.864 1.00 86.94 80 THR A O 1
ATOM 671 N N . LEU A 1 81 ? 7.986 15.196 -8.356 1.00 85.19 81 LEU A N 1
ATOM 672 C CA . LEU A 1 8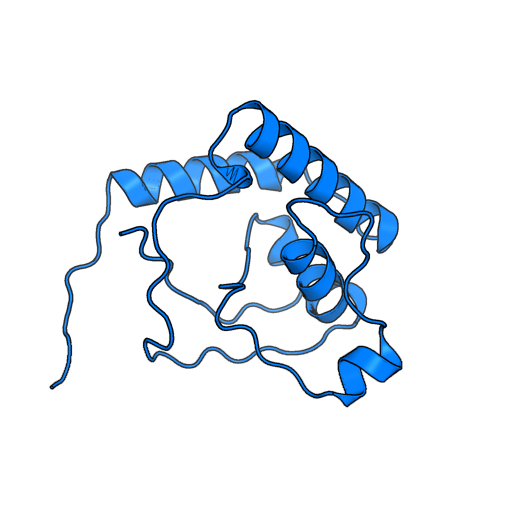1 ? 8.059 15.681 -6.964 1.00 85.19 81 LEU A CA 1
ATOM 673 C C . LEU A 1 81 ? 6.663 15.882 -6.355 1.00 85.19 81 LEU A C 1
ATOM 675 O O . LEU A 1 81 ? 6.385 15.422 -5.248 1.00 85.19 81 LEU A O 1
ATOM 679 N N . ARG A 1 82 ? 5.753 16.497 -7.123 1.00 87.56 82 ARG A N 1
ATOM 680 C CA . ARG A 1 82 ? 4.345 16.667 -6.736 1.00 87.56 82 ARG A CA 1
ATOM 681 C C . ARG A 1 82 ? 3.659 15.319 -6.509 1.00 87.56 82 ARG A C 1
ATOM 683 O O . ARG A 1 82 ? 2.956 15.163 -5.516 1.00 87.56 82 ARG A O 1
ATOM 690 N N . GLY A 1 83 ? 3.892 14.343 -7.386 1.00 88.69 83 GLY A N 1
ATOM 691 C CA . GLY A 1 83 ? 3.353 12.991 -7.257 1.00 88.69 83 GLY A CA 1
ATOM 692 C C . GLY A 1 83 ? 3.883 12.231 -6.042 1.00 88.69 83 GLY A C 1
ATOM 693 O O . GLY A 1 83 ? 3.114 11.555 -5.369 1.00 88.69 83 GLY A O 1
ATOM 694 N N . ILE A 1 84 ? 5.164 12.386 -5.705 1.00 87.88 84 ILE A N 1
ATOM 695 C CA . ILE A 1 84 ? 5.763 11.778 -4.509 1.00 87.88 84 ILE A CA 1
ATOM 696 C C . ILE A 1 84 ? 5.127 12.360 -3.241 1.00 87.88 84 ILE A C 1
ATOM 698 O O . ILE A 1 84 ? 4.733 11.609 -2.348 1.00 87.88 84 ILE A O 1
ATOM 702 N N . ILE A 1 85 ? 4.991 13.689 -3.167 1.00 89.19 85 ILE A N 1
ATOM 703 C CA . ILE A 1 85 ? 4.368 14.369 -2.022 1.00 89.19 85 ILE A CA 1
ATOM 704 C C . ILE A 1 85 ? 2.901 13.951 -1.887 1.00 89.19 85 ILE A C 1
ATOM 706 O O . ILE A 1 85 ? 2.470 13.568 -0.800 1.00 89.19 85 ILE A O 1
ATOM 710 N N . GLN A 1 86 ? 2.148 13.978 -2.990 1.00 92.75 86 GLN A N 1
ATOM 711 C CA . GLN A 1 86 ? 0.746 13.570 -3.016 1.00 92.75 86 GLN A CA 1
ATOM 712 C C . GLN A 1 86 ? 0.579 12.100 -2.615 1.00 92.75 86 GLN A C 1
ATOM 714 O O . GLN A 1 86 ? -0.232 11.800 -1.746 1.00 92.75 86 GLN A O 1
ATOM 719 N N . GLY A 1 87 ? 1.387 11.194 -3.169 1.00 92.31 87 GLY A N 1
ATOM 720 C CA . GLY A 1 87 ? 1.342 9.773 -2.827 1.00 92.31 87 GLY A CA 1
ATOM 721 C C . GLY A 1 87 ? 1.657 9.515 -1.353 1.00 92.31 87 GLY A C 1
ATOM 722 O O . GLY A 1 87 ? 1.002 8.701 -0.714 1.00 92.31 87 GLY A O 1
ATOM 723 N N . ASN A 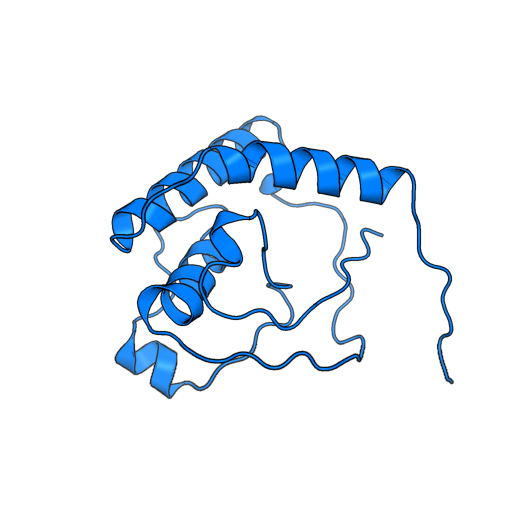1 88 ? 2.607 10.247 -0.766 1.00 91.50 88 ASN A N 1
ATOM 724 C CA . ASN A 1 88 ? 2.897 10.138 0.665 1.00 91.50 88 ASN A CA 1
ATOM 725 C C . ASN A 1 88 ? 1.747 10.671 1.542 1.00 91.50 88 ASN A C 1
ATOM 727 O O . ASN A 1 88 ? 1.457 10.070 2.575 1.00 91.50 88 ASN A O 1
ATOM 731 N N . ARG A 1 89 ? 1.065 11.753 1.138 1.00 92.88 89 ARG A N 1
ATOM 732 C CA . ARG A 1 89 ? -0.148 12.241 1.825 1.00 92.88 89 ARG A CA 1
ATOM 733 C C . ARG A 1 89 ? -1.277 11.216 1.759 1.00 92.88 89 ARG A C 1
ATOM 735 O O . ARG A 1 89 ? -1.916 10.948 2.771 1.00 92.88 89 ARG A O 1
ATOM 742 N N . GLU A 1 90 ? -1.478 10.618 0.589 1.00 95.44 90 GLU A N 1
ATOM 743 C CA . GLU A 1 90 ? -2.461 9.557 0.376 1.00 95.44 90 GLU A CA 1
ATOM 744 C C . GLU A 1 90 ? -2.150 8.308 1.212 1.00 95.44 90 GLU A C 1
ATOM 746 O O . GLU A 1 90 ? -3.060 7.751 1.812 1.00 95.44 90 GLU A O 1
ATOM 751 N N . ILE A 1 91 ? -0.880 7.920 1.359 1.00 93.69 91 ILE A N 1
ATOM 752 C CA . ILE A 1 91 ? -0.479 6.829 2.264 1.00 93.69 91 ILE A CA 1
ATOM 753 C C . ILE A 1 91 ? -0.879 7.138 3.712 1.00 93.69 91 ILE A C 1
ATOM 755 O O . ILE A 1 91 ? -1.501 6.305 4.363 1.00 93.69 91 ILE A O 1
ATOM 759 N N . VAL A 1 92 ? -0.573 8.336 4.224 1.00 93.56 92 VAL A N 1
ATOM 760 C CA . VAL A 1 92 ? -0.966 8.727 5.594 1.00 93.56 92 VAL A CA 1
ATOM 761 C C . VAL A 1 92 ? -2.488 8.706 5.749 1.00 93.56 92 VAL A C 1
ATOM 763 O O . VAL A 1 92 ? -3.005 8.235 6.762 1.00 93.56 92 VAL A O 1
ATOM 766 N N . HIS A 1 93 ? -3.211 9.180 4.733 1.00 95.31 93 HIS A N 1
ATOM 767 C CA . HIS A 1 93 ? -4.667 9.117 4.702 1.00 95.31 93 HIS A CA 1
ATOM 768 C C . HIS A 1 93 ? -5.186 7.670 4.692 1.00 95.31 93 HIS A C 1
ATOM 770 O O . HIS A 1 93 ? -6.132 7.379 5.411 1.00 95.31 93 HIS A O 1
ATOM 776 N N . ALA A 1 94 ? -4.558 6.748 3.954 1.00 95.69 94 ALA A N 1
ATOM 777 C CA . ALA A 1 94 ? -4.921 5.327 3.917 1.00 95.69 94 ALA A CA 1
ATOM 778 C C . ALA A 1 94 ? -4.857 4.658 5.295 1.00 95.69 94 ALA A C 1
ATOM 780 O O . ALA A 1 94 ? -5.781 3.929 5.649 1.00 95.69 94 ALA A O 1
ATOM 781 N N . PHE A 1 95 ? -3.824 4.951 6.094 1.00 94.56 95 PHE A N 1
ATOM 782 C CA . PHE A 1 95 ? -3.750 4.481 7.482 1.00 94.56 95 PHE A CA 1
ATOM 783 C C . PHE A 1 95 ? -4.926 5.008 8.312 1.00 94.56 95 PHE A C 1
ATOM 785 O O . PHE A 1 95 ? -5.665 4.224 8.903 1.00 94.56 95 PHE A O 1
ATOM 792 N N . ARG A 1 96 ? -5.164 6.325 8.281 1.00 94.12 96 ARG A N 1
ATOM 793 C CA . ARG A 1 96 ? -6.239 6.965 9.058 1.00 94.12 96 ARG A CA 1
ATOM 794 C C . ARG A 1 96 ? -7.633 6.480 8.655 1.00 94.12 96 ARG A C 1
ATOM 796 O O . ARG A 1 96 ? -8.433 6.158 9.525 1.00 94.12 96 ARG A O 1
ATOM 803 N N . ALA A 1 97 ? -7.908 6.384 7.354 1.00 95.19 97 ALA A N 1
ATOM 804 C CA . ALA A 1 97 ? -9.187 5.917 6.815 1.00 95.19 97 ALA A CA 1
ATOM 805 C C . ALA A 1 97 ? -9.494 4.457 7.192 1.00 95.19 97 ALA A C 1
ATOM 807 O O . ALA A 1 97 ? -10.657 4.059 7.252 1.00 95.19 97 ALA A O 1
ATOM 808 N N . ASN A 1 98 ? -8.455 3.672 7.484 1.00 94.81 98 ASN A N 1
ATOM 809 C CA . ASN A 1 98 ? -8.573 2.286 7.917 1.00 94.81 98 ASN A CA 1
ATOM 810 C C . ASN A 1 98 ? -8.461 2.089 9.436 1.00 94.81 98 ASN A C 1
ATOM 812 O O . ASN A 1 98 ? -8.406 0.949 9.886 1.00 94.81 98 ASN A O 1
ATOM 816 N N . GLY A 1 99 ? -8.460 3.172 10.224 1.00 93.25 99 GLY A N 1
ATOM 817 C CA . GLY A 1 99 ? -8.358 3.105 11.686 1.00 93.25 99 GLY A CA 1
ATOM 818 C C . GLY A 1 99 ? -6.999 2.607 12.185 1.00 93.25 99 GLY A C 1
ATOM 819 O O . GLY A 1 99 ? -6.899 2.118 13.305 1.00 93.25 99 GLY A O 1
ATOM 820 N N . LEU A 1 100 ? -5.959 2.699 11.353 1.00 92.31 100 LEU A N 1
ATOM 821 C CA . LEU A 1 100 ? -4.609 2.241 11.662 1.00 92.31 100 LEU A CA 1
ATOM 822 C C . LEU A 1 100 ? -3.717 3.423 12.046 1.00 92.31 100 LEU A C 1
ATOM 824 O O . LEU A 1 100 ? -3.763 4.497 11.438 1.00 92.31 100 LEU A O 1
ATOM 828 N N . GLU A 1 101 ? -2.843 3.211 13.025 1.00 87.38 101 GLU A N 1
ATOM 829 C CA . GLU A 1 101 ? -1.883 4.229 13.442 1.00 87.38 101 GLU A CA 1
ATOM 830 C C . GLU A 1 101 ? -0.750 4.383 12.423 1.00 87.38 101 GLU A C 1
ATOM 832 O O . GLU A 1 101 ? -0.033 3.438 12.090 1.00 87.38 101 GLU A O 1
ATOM 837 N N . PHE A 1 102 ? -0.532 5.605 11.946 1.00 85.56 102 PHE A N 1
ATOM 838 C CA . PHE A 1 102 ? 0.604 5.895 11.082 1.00 85.56 102 PHE A CA 1
ATOM 839 C C . PHE A 1 102 ? 1.878 6.104 11.91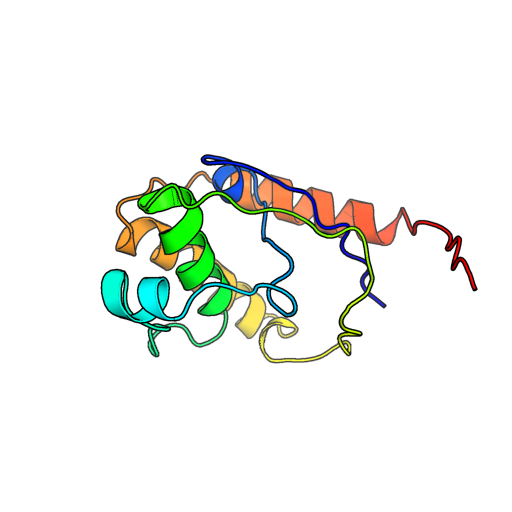1 1.00 85.56 102 PHE A C 1
ATOM 841 O O . PHE A 1 102 ? 1.936 7.003 12.747 1.00 85.56 102 PHE A O 1
ATOM 848 N N . SER A 1 103 ? 2.935 5.334 11.633 1.00 80.44 103 SER A N 1
ATOM 849 C CA . SER A 1 103 ? 4.250 5.541 12.250 1.00 80.44 103 SER A CA 1
ATOM 850 C C . SER A 1 103 ? 5.183 6.318 11.324 1.00 80.44 103 SER A C 1
ATOM 852 O O . SER A 1 103 ? 5.443 5.892 10.198 1.00 80.44 103 SER A O 1
ATOM 854 N N . SER A 1 104 ? 5.802 7.394 11.823 1.00 76.94 104 SER A N 1
ATOM 855 C CA . SER A 1 104 ? 6.832 8.159 11.094 1.00 76.94 104 SER A CA 1
ATOM 856 C C . SER A 1 104 ? 8.033 7.305 10.662 1.00 76.94 104 SER A C 1
ATOM 858 O O . SER A 1 104 ? 8.725 7.643 9.698 1.00 76.94 104 SER A O 1
ATOM 860 N N . ARG A 1 105 ? 8.245 6.145 11.307 1.00 74.38 105 ARG A N 1
ATOM 861 C CA . ARG A 1 105 ? 9.251 5.140 10.919 1.00 74.38 105 ARG A CA 1
ATOM 862 C C . ARG A 1 105 ? 9.071 4.655 9.476 1.00 74.38 105 ARG A C 1
ATOM 864 O O . ARG 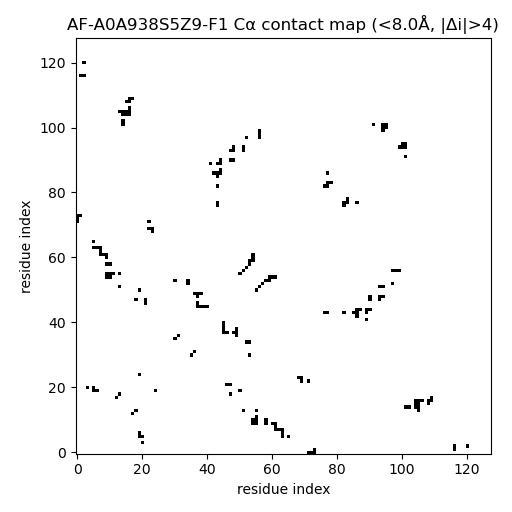A 1 105 ? 10.055 4.271 8.836 1.00 74.38 105 ARG A O 1
ATOM 871 N N . PHE A 1 106 ? 7.851 4.726 8.944 1.00 80.00 106 PHE A N 1
ATOM 872 C CA . PHE A 1 106 ? 7.523 4.421 7.555 1.00 80.00 106 PHE A CA 1
ATOM 873 C C . PHE A 1 106 ? 8.373 5.222 6.560 1.00 80.00 106 PHE A C 1
ATOM 875 O O . PHE A 1 106 ? 8.940 4.658 5.625 1.00 80.00 106 PHE A O 1
ATOM 882 N N . PHE A 1 107 ? 8.514 6.537 6.758 1.00 77.19 107 PHE A N 1
ATOM 883 C CA . PHE A 1 107 ? 9.251 7.376 5.810 1.00 77.19 107 PHE A CA 1
ATOM 884 C C . PHE A 1 107 ? 10.756 7.115 5.860 1.00 77.19 107 PHE A C 1
ATOM 886 O O . PHE A 1 107 ? 11.387 6.978 4.809 1.00 77.19 107 PHE A O 1
ATOM 893 N N . CYS A 1 108 ? 11.319 6.961 7.062 1.00 74.56 108 CYS A N 1
ATOM 894 C CA . CYS A 1 108 ? 12.743 6.674 7.234 1.00 74.56 108 CYS A CA 1
ATOM 895 C C . CYS A 1 108 ? 13.126 5.338 6.582 1.00 74.56 108 CYS A C 1
ATOM 897 O O . CYS A 1 108 ? 14.081 5.258 5.812 1.00 74.56 108 CYS A O 1
ATOM 899 N N . THR A 1 109 ? 12.344 4.288 6.832 1.00 75.31 109 THR A N 1
ATOM 900 C CA . THR A 1 109 ? 12.585 2.951 6.262 1.00 75.31 109 THR A CA 1
ATOM 901 C C . THR A 1 109 ? 12.413 2.925 4.745 1.00 75.31 109 THR A C 1
ATOM 903 O O . THR A 1 109 ? 13.228 2.313 4.048 1.00 75.31 109 THR A O 1
ATOM 906 N N . LYS A 1 110 ? 11.409 3.632 4.211 1.00 78.00 110 LYS A N 1
ATOM 907 C CA . LYS A 1 110 ? 11.185 3.773 2.766 1.00 78.00 110 LYS A CA 1
ATOM 908 C C . LYS A 1 110 ? 12.368 4.457 2.077 1.00 78.00 110 LYS A C 1
ATOM 910 O O . LYS A 1 110 ? 12.834 3.960 1.050 1.00 78.00 110 LYS A O 1
ATOM 915 N N . LEU A 1 111 ? 12.893 5.542 2.654 1.00 76.69 111 LEU A N 1
ATOM 916 C CA . LEU A 1 111 ? 14.060 6.250 2.121 1.00 76.69 111 LEU A CA 1
ATOM 917 C C . LEU A 1 111 ? 15.308 5.360 2.137 1.00 76.69 111 LEU A C 1
ATOM 919 O O . LEU A 1 111 ? 15.947 5.181 1.101 1.00 76.69 111 LEU A O 1
ATOM 923 N N . VAL A 1 112 ? 15.602 4.725 3.275 1.00 77.69 112 VAL A N 1
ATOM 924 C CA . VAL A 1 112 ? 16.751 3.816 3.414 1.00 77.69 112 VAL A CA 1
ATOM 925 C C . VAL A 1 112 ? 16.667 2.657 2.418 1.00 77.69 112 VAL A C 1
ATOM 927 O O . VAL A 1 112 ? 17.657 2.338 1.762 1.00 77.69 112 VAL A O 1
ATOM 930 N N . ARG A 1 113 ? 15.491 2.040 2.235 1.00 75.31 113 ARG A N 1
ATOM 931 C CA . ARG A 1 113 ? 15.305 0.969 1.239 1.00 75.31 113 ARG A CA 1
ATOM 932 C C . ARG A 1 113 ? 15.547 1.456 -0.185 1.00 75.31 113 ARG A C 1
ATOM 934 O O . ARG A 1 113 ? 16.187 0.740 -0.953 1.00 75.31 113 ARG A O 1
ATOM 941 N N . LYS A 1 114 ? 15.070 2.654 -0.536 1.00 74.81 114 LYS A N 1
ATOM 942 C CA . LYS A 1 114 ? 15.283 3.232 -1.869 1.00 74.81 114 LYS A CA 1
ATOM 943 C C . LYS A 1 114 ? 16.766 3.497 -2.135 1.00 74.81 114 LYS A C 1
ATOM 945 O O . LYS A 1 114 ? 17.250 3.168 -3.212 1.00 74.81 114 LYS A O 1
ATOM 950 N N . LEU A 1 115 ? 17.493 4.013 -1.142 1.00 78.00 115 LEU A N 1
ATOM 951 C CA . LEU A 1 115 ? 18.941 4.222 -1.229 1.00 78.00 115 LEU A CA 1
ATOM 952 C C . LEU A 1 115 ? 19.697 2.893 -1.358 1.00 78.00 115 LEU A C 1
ATOM 954 O O . LEU A 1 115 ? 20.542 2.745 -2.236 1.00 78.00 115 LEU A O 1
ATOM 958 N N . ARG A 1 116 ? 19.333 1.879 -0.564 1.00 76.00 116 ARG A N 1
ATOM 959 C CA . ARG A 1 116 ? 19.921 0.533 -0.678 1.00 76.00 116 ARG A CA 1
ATOM 960 C C . ARG A 1 116 ? 19.690 -0.096 -2.055 1.00 76.00 116 ARG A C 1
ATOM 962 O O . ARG A 1 116 ? 20.597 -0.739 -2.567 1.00 76.00 116 ARG A O 1
ATOM 969 N N . GLN A 1 117 ? 18.526 0.117 -2.677 1.00 70.81 117 GLN A N 1
ATOM 970 C CA . GLN A 1 117 ? 18.241 -0.349 -4.045 1.00 70.81 117 GLN A CA 1
ATOM 971 C C . GLN A 1 117 ? 19.114 0.321 -5.120 1.00 70.81 117 GLN A C 1
ATOM 973 O O . GLN A 1 117 ? 19.280 -0.246 -6.199 1.00 70.81 117 GLN A O 1
ATOM 978 N N . LEU A 1 118 ? 19.648 1.521 -4.866 1.00 73.44 118 LEU A N 1
ATOM 979 C CA . LEU A 1 118 ? 20.572 2.183 -5.793 1.00 73.44 118 LEU A CA 1
ATOM 980 C C . LEU A 1 118 ? 21.967 1.551 -5.739 1.00 73.44 118 LEU A C 1
ATOM 982 O O . LEU A 1 118 ? 22.599 1.401 -6.782 1.00 73.44 118 LEU A O 1
ATOM 986 N N . VAL A 1 119 ? 22.409 1.153 -4.543 1.00 73.88 119 VAL A N 1
ATOM 987 C CA . VAL A 1 119 ? 23.750 0.597 -4.291 1.00 73.88 119 VAL A CA 1
ATOM 988 C C . VAL A 1 119 ? 23.814 -0.907 -4.574 1.00 73.88 119 VAL A C 1
ATOM 990 O O . VAL A 1 119 ? 24.815 -1.398 -5.084 1.00 73.88 119 VAL A O 1
ATOM 993 N N . TRP A 1 120 ? 22.745 -1.652 -4.282 1.00 63.94 120 TRP A N 1
ATOM 994 C CA . TRP A 1 120 ? 22.705 -3.105 -4.440 1.00 63.94 120 TRP A CA 1
ATOM 995 C C . TRP A 1 120 ? 21.734 -3.526 -5.547 1.00 63.94 120 TRP A C 1
ATOM 997 O O . TRP A 1 120 ? 20.521 -3.325 -5.451 1.00 63.94 120 TRP A O 1
ATOM 1007 N N . ARG A 1 121 ? 22.274 -4.152 -6.599 1.00 57.91 121 ARG A N 1
ATOM 1008 C CA . ARG A 1 121 ? 21.510 -4.784 -7.681 1.00 57.91 121 ARG A CA 1
ATOM 1009 C C . ARG A 1 121 ? 21.735 -6.300 -7.619 1.00 57.91 121 ARG A C 1
ATOM 1011 O O . ARG A 1 121 ? 22.848 -6.727 -7.901 1.00 57.91 121 ARG A O 1
ATOM 1018 N N . PRO A 1 122 ? 20.727 -7.124 -7.283 1.00 54.81 122 PRO A N 1
ATOM 1019 C CA . PRO A 1 122 ? 20.902 -8.573 -7.292 1.00 54.81 122 PRO A CA 1
ATOM 1020 C C . PRO A 1 122 ? 21.153 -9.081 -8.719 1.00 54.81 122 PRO A C 1
ATOM 1022 O O . PRO A 1 122 ? 20.410 -8.710 -9.633 1.00 54.81 122 PRO A O 1
ATOM 1025 N N . SER A 1 123 ? 22.174 -9.921 -8.903 1.00 48.75 123 SER A N 1
ATOM 1026 C CA . SER A 1 123 ? 22.495 -10.650 -10.141 1.00 48.75 123 SER A CA 1
ATOM 1027 C C . SER A 1 123 ? 21.391 -11.664 -10.473 1.00 48.75 123 SER A C 1
ATOM 1029 O O . SER A 1 123 ? 20.790 -12.238 -9.568 1.00 48.75 123 SER A O 1
ATOM 1031 N N . LEU A 1 124 ? 21.068 -11.865 -11.757 1.00 54.16 124 LEU A N 1
ATOM 1032 C CA . LEU A 1 124 ? 20.084 -12.878 -12.169 1.00 54.16 124 LEU A CA 1
ATOM 1033 C C . LEU A 1 124 ? 20.724 -14.268 -12.189 1.00 54.16 124 LEU A C 1
ATOM 1035 O O . LEU A 1 124 ? 21.694 -14.449 -12.912 1.00 54.16 124 LEU A O 1
ATOM 1039 N N . ASN A 1 125 ? 20.083 -15.245 -11.548 1.00 41.59 125 ASN A N 1
ATOM 1040 C CA . ASN A 1 125 ? 20.010 -16.599 -12.094 1.00 41.59 125 ASN A CA 1
ATOM 1041 C C . ASN A 1 125 ? 18.618 -16.730 -12.713 1.00 41.59 125 ASN A C 1
ATOM 1043 O O . ASN A 1 125 ? 17.644 -17.020 -12.019 1.00 41.59 125 ASN A O 1
ATOM 1047 N N . VAL A 1 126 ? 18.499 -16.405 -14.001 1.00 49.91 126 VAL A N 1
ATOM 1048 C CA . VAL A 1 126 ? 17.327 -16.817 -14.782 1.00 49.91 126 VAL A CA 1
ATOM 1049 C C . VAL A 1 126 ? 17.554 -18.300 -15.040 1.00 49.91 126 VAL A C 1
ATOM 1051 O O . VAL A 1 126 ? 18.441 -18.646 -15.814 1.00 49.91 126 VAL A O 1
ATOM 1054 N N . LEU A 1 127 ? 16.853 -19.172 -14.315 1.00 43.41 127 LEU A N 1
ATOM 1055 C CA . LEU A 1 127 ? 16.746 -20.557 -14.763 1.00 43.41 127 LEU A CA 1
ATOM 1056 C C . LEU A 1 127 ? 15.978 -20.541 -16.100 1.00 43.41 127 LEU A C 1
ATOM 1058 O O . LEU A 1 127 ? 15.050 -19.730 -16.214 1.00 43.41 127 LEU A O 1
ATOM 1062 N N . PRO A 1 128 ? 16.432 -21.327 -17.093 1.00 46.16 128 PRO A N 1
ATOM 1063 C CA . PRO A 1 128 ? 15.925 -21.298 -18.465 1.00 46.16 128 PRO A CA 1
ATOM 1064 C C . PRO A 1 128 ? 14.419 -21.559 -18.563 1.00 46.16 128 PRO A C 1
ATOM 1066 O O . PRO A 1 128 ? 13.876 -22.292 -17.703 1.00 46.16 128 PRO A O 1
#

Secondary structure (DSSP, 8-state):
----------TTTGGGT----GGG----HHHHHHH----TT-SS-HHHHHHHIIIIIS--------S----PPS-SGGGSHHHHHHHHHHHHHHHHHTTPPPPTHHHHHHHHHHHHHHH--PPP----

Foldseek 3Di:
DQDDDADWDAAPVVLQQDDGPLVPDDDDPVCCVVQNDFDPVQPQCSSVLSCCLVGHLVVNGDDDDPDDDDDDDPDDQCPDPVNVVSNVVVNCVSCVVSVHDHDPSNVVSNVVVVVVSVVDDDDDPPDD

Radius of gyration: 15.12 Å; Cα contacts (8 Å, |Δi|>4): 110; chains: 1; bounding box: 41×38×32 Å

Solvent-accessible surface area (backbone atoms only — not comparable to full-atom values): 8164 Å² total; per-residue (Å²): 130,91,83,77,85,76,70,66,64,63,68,69,38,56,49,57,40,52,73,77,60,67,96,76,66,84,80,61,68,66,55,38,73,73,71,49,70,74,56,83,86,42,88,71,29,27,66,56,36,48,52,43,43,42,28,57,68,67,60,50,85,64,85,68,70,101,64,92,86,79,85,80,78,92,75,66,70,64,73,40,75,68,28,42,55,49,28,52,52,40,47,55,46,37,28,54,79,57,78,40,85,78,47,76,58,20,59,58,40,39,52,52,51,55,54,47,56,74,77,52,77,86,81,84,83,77,77,132